Protein AF-A0AAU8SCS0-F1 (afdb_monomer_lite)

Structure (mmCIF, N/CA/C/O backbone):
data_AF-A0AAU8SCS0-F1
#
_entry.id   AF-A0AAU8SCS0-F1
#
loop_
_atom_site.group_PDB
_atom_site.id
_atom_site.type_symbol
_atom_site.label_atom_id
_atom_site.label_alt_id
_atom_site.label_comp_id
_atom_site.label_asym_id
_atom_site.label_entity_id
_atom_site.label_seq_id
_atom_site.pdbx_PDB_ins_code
_atom_site.Cartn_x
_atom_site.Cartn_y
_atom_site.Cartn_z
_atom_site.occupancy
_atom_site.B_iso_or_equiv
_atom_site.auth_seq_id
_atom_site.auth_comp_id
_atom_site.auth_asym_id
_atom_site.auth_atom_id
_atom_site.pdbx_PDB_model_num
ATOM 1 N N . MET A 1 1 ? -6.603 -21.122 -10.064 1.00 45.78 1 MET A N 1
ATOM 2 C CA . MET A 1 1 ? -7.391 -20.503 -8.976 1.00 45.78 1 MET A CA 1
ATOM 3 C C . MET A 1 1 ? -6.517 -19.461 -8.287 1.00 45.78 1 MET A C 1
ATOM 5 O O . MET A 1 1 ? -5.414 -19.836 -7.901 1.00 45.78 1 MET A O 1
ATOM 9 N N . PRO A 1 2 ? -6.906 -18.175 -8.194 1.00 53.50 2 PRO A N 1
ATOM 10 C CA . PRO A 1 2 ? -6.115 -17.185 -7.472 1.00 53.50 2 PRO A CA 1
ATOM 11 C C . PRO A 1 2 ? -6.269 -17.453 -5.972 1.00 53.50 2 PRO A C 1
ATOM 13 O O . PRO A 1 2 ? -7.350 -17.328 -5.410 1.00 53.50 2 PRO A O 1
ATOM 16 N N . MET A 1 3 ? -5.190 -17.912 -5.347 1.00 50.12 3 MET A N 1
ATOM 17 C CA . MET A 1 3 ? -5.145 -18.208 -3.919 1.00 50.12 3 MET A CA 1
ATOM 18 C C . MET A 1 3 ? -5.122 -16.878 -3.160 1.00 50.12 3 MET A C 1
ATOM 20 O O . MET A 1 3 ? -4.082 -16.221 -3.080 1.00 50.12 3 MET A O 1
ATOM 24 N N . GLU A 1 4 ? -6.268 -16.443 -2.644 1.00 55.69 4 GLU A N 1
ATOM 25 C CA . GLU A 1 4 ? -6.317 -15.284 -1.757 1.00 55.69 4 GLU A CA 1
ATOM 26 C C . GLU A 1 4 ? -5.630 -15.640 -0.432 1.00 55.69 4 GLU A C 1
ATOM 28 O O . GLU A 1 4 ? -5.948 -16.648 0.198 1.00 55.69 4 GLU A O 1
ATOM 33 N N . ARG A 1 5 ? -4.647 -14.833 -0.010 1.00 64.88 5 ARG A N 1
ATOM 34 C CA . ARG A 1 5 ? -3.989 -15.006 1.291 1.00 64.88 5 ARG A CA 1
ATOM 35 C C . ARG A 1 5 ? -5.030 -14.726 2.388 1.00 64.88 5 ARG A C 1
ATOM 37 O O . ARG A 1 5 ? -5.535 -13.601 2.404 1.00 64.88 5 ARG A O 1
ATOM 44 N N . PRO A 1 6 ? -5.344 -15.689 3.280 1.00 54.16 6 PRO A N 1
ATOM 45 C CA . PRO A 1 6 ? -6.378 -15.519 4.295 1.00 54.16 6 PRO A CA 1
ATOM 46 C C . PRO A 1 6 ? -6.123 -14.267 5.130 1.00 54.16 6 PRO A C 1
ATOM 48 O O . PRO A 1 6 ? -5.007 -14.034 5.602 1.00 54.16 6 PRO A O 1
ATOM 51 N N . LYS A 1 7 ? -7.153 -13.434 5.261 1.00 60.38 7 LYS A N 1
ATOM 52 C CA . LYS A 1 7 ? -7.086 -12.162 5.970 1.00 60.38 7 LYS A CA 1
ATOM 53 C C . LYS A 1 7 ? -7.183 -12.431 7.471 1.00 60.38 7 LYS A C 1
ATOM 55 O O . LYS A 1 7 ? -8.211 -12.908 7.936 1.00 60.38 7 LYS A O 1
ATOM 60 N N . ALA A 1 8 ? -6.121 -12.116 8.213 1.00 63.31 8 ALA A N 1
ATOM 61 C CA . ALA A 1 8 ? -6.232 -11.918 9.653 1.00 63.31 8 ALA A CA 1
ATOM 62 C C . ALA A 1 8 ? -7.219 -10.765 9.885 1.00 63.31 8 ALA A C 1
ATOM 64 O O . ALA A 1 8 ? -7.082 -9.703 9.271 1.00 63.31 8 ALA A O 1
ATOM 65 N N . GLU A 1 9 ? -8.245 -11.005 10.692 1.00 63.62 9 GLU A N 1
ATOM 66 C CA . GLU A 1 9 ? -9.272 -10.018 11.004 1.00 63.62 9 GLU A CA 1
ATOM 67 C C . GLU A 1 9 ? -8.604 -8.800 11.660 1.00 63.62 9 GLU A C 1
ATOM 69 O O . GLU A 1 9 ? -7.932 -8.910 12.686 1.00 63.62 9 GLU A O 1
ATOM 74 N N . LEU A 1 10 ? -8.680 -7.647 10.993 1.00 79.38 10 LEU A N 1
ATOM 75 C CA . LEU A 1 10 ? -8.017 -6.419 11.428 1.00 79.38 10 LEU A CA 1
ATOM 76 C C . LEU A 1 10 ? -8.866 -5.780 12.529 1.00 79.38 10 LEU A C 1
ATOM 78 O O . LEU A 1 10 ? -9.782 -5.014 12.242 1.00 79.38 10 LEU A O 1
ATOM 82 N N . VAL A 1 11 ? -8.565 -6.116 13.782 1.00 85.19 11 VAL A N 1
ATOM 83 C CA . VAL A 1 11 ? -9.170 -5.470 14.953 1.00 85.19 11 VAL A CA 1
ATOM 84 C C . VAL A 1 11 ? -8.437 -4.153 15.210 1.00 85.19 11 VAL A C 1
ATOM 86 O O . VAL A 1 11 ? -7.233 -4.159 15.454 1.00 85.19 11 VAL A O 1
ATOM 89 N N . LEU A 1 12 ? -9.159 -3.034 15.131 1.00 83.75 12 LEU A N 1
ATOM 90 C CA . LEU A 1 12 ? -8.656 -1.696 15.454 1.00 83.75 12 LEU A CA 1
ATOM 91 C C . LEU A 1 12 ? -9.264 -1.222 16.775 1.00 83.75 12 LEU A C 1
ATOM 93 O O . LEU A 1 12 ? -10.464 -1.392 16.995 1.00 83.75 12 LEU A O 1
ATOM 97 N N . SER A 1 13 ? -8.457 -0.583 17.617 1.00 93.44 13 SER A N 1
ATOM 98 C CA . SER A 1 13 ? -8.950 0.183 18.762 1.00 93.44 13 SER A CA 1
ATOM 99 C C . SER A 1 13 ? -9.773 1.391 18.294 1.00 93.44 13 SER A C 1
ATOM 101 O O . SER A 1 13 ? -9.589 1.902 17.185 1.00 93.44 13 SER A O 1
ATOM 103 N N . GLU A 1 14 ? -10.657 1.892 19.157 1.00 89.88 14 GLU A N 1
ATOM 104 C CA . GLU A 1 14 ? -11.466 3.084 18.878 1.00 89.88 14 GLU A CA 1
ATOM 105 C C . GLU A 1 14 ? -10.585 4.315 18.601 1.00 89.88 14 GLU A C 1
ATOM 107 O O . GLU A 1 14 ? -10.845 5.071 17.664 1.00 89.88 14 GLU A O 1
ATOM 112 N N . ASP A 1 15 ? -9.481 4.473 19.339 1.00 93.12 15 ASP A N 1
ATOM 113 C CA . ASP A 1 15 ? -8.526 5.566 19.122 1.00 93.12 15 ASP A CA 1
ATOM 114 C C . ASP A 1 15 ? -7.863 5.485 17.737 1.00 93.12 15 ASP A C 1
ATOM 116 O O . ASP A 1 15 ? -7.783 6.482 17.012 1.00 93.12 15 ASP A O 1
ATOM 120 N N . GLU A 1 16 ? -7.441 4.285 17.326 1.00 94.62 16 GLU A N 1
ATOM 121 C CA . GLU A 1 16 ? -6.825 4.039 16.016 1.00 94.62 16 GLU A CA 1
ATOM 122 C C . GLU A 1 16 ? -7.829 4.297 14.887 1.00 94.62 16 GLU A C 1
ATOM 124 O O . GLU A 1 16 ? -7.507 4.934 13.877 1.00 94.62 16 GLU A O 1
ATOM 129 N N . ARG A 1 17 ? -9.079 3.854 15.075 1.00 94.81 17 ARG A N 1
ATOM 130 C CA . ARG A 1 17 ? -10.174 4.088 14.131 1.00 94.81 17 ARG A CA 1
ATOM 131 C C . ARG A 1 17 ? -10.474 5.580 13.993 1.00 94.81 17 ARG A C 1
ATOM 133 O O . ARG A 1 17 ? -10.613 6.067 12.868 1.00 94.81 17 ARG A O 1
ATOM 140 N N . SER A 1 18 ? -10.508 6.318 15.102 1.00 94.69 18 SER A N 1
ATOM 141 C CA . SER A 1 18 ? -10.725 7.769 15.128 1.00 94.69 18 SER A CA 1
ATOM 142 C C . SER A 1 18 ? -9.608 8.531 14.402 1.00 94.69 18 SER A C 1
ATOM 144 O O . SER A 1 18 ? -9.876 9.373 13.534 1.00 94.69 18 SER A O 1
ATOM 146 N N . GLN A 1 19 ? -8.344 8.174 14.652 1.00 95.88 19 GLN A N 1
ATOM 147 C CA . GLN A 1 19 ? -7.192 8.737 13.940 1.00 95.88 19 GLN A CA 1
ATOM 148 C C . GLN A 1 19 ? -7.266 8.473 12.431 1.00 95.88 19 GLN A C 1
ATOM 150 O O . GLN A 1 19 ? -7.108 9.396 11.624 1.00 95.88 19 GLN A O 1
ATOM 155 N N . LEU A 1 20 ? -7.561 7.235 12.026 1.00 95.25 20 LEU A N 1
ATOM 156 C CA . LEU A 1 20 ? -7.713 6.869 10.617 1.00 95.25 20 LEU A CA 1
ATOM 157 C C . LEU A 1 20 ? -8.881 7.601 9.953 1.00 95.25 20 LEU A C 1
ATOM 159 O O . LEU A 1 20 ? -8.754 8.034 8.805 1.00 95.25 20 LEU A O 1
ATOM 163 N N . MET A 1 21 ? -9.995 7.794 10.662 1.00 94.94 21 MET A N 1
ATOM 164 C CA . MET A 1 21 ? -11.147 8.540 10.156 1.00 94.94 21 MET A CA 1
ATOM 165 C C . MET A 1 21 ? -10.811 10.022 9.945 1.00 94.94 21 MET A C 1
ATOM 167 O O . MET A 1 21 ? -11.185 10.598 8.917 1.00 94.94 21 MET A O 1
ATOM 171 N N . SER A 1 22 ? -10.059 10.626 10.871 1.00 96.69 22 SER A N 1
ATOM 172 C CA . SER A 1 22 ? -9.543 11.993 10.734 1.00 96.69 22 SER A CA 1
ATOM 173 C C . SER A 1 22 ? -8.650 12.125 9.495 1.00 96.69 22 SER A C 1
ATOM 175 O O . SER A 1 22 ? -8.863 13.003 8.652 1.00 96.69 22 SER A O 1
ATOM 177 N N . ILE A 1 23 ? -7.724 11.178 9.300 1.00 96.06 23 ILE A N 1
ATOM 178 C CA . ILE A 1 23 ? -6.855 11.136 8.118 1.00 96.06 23 ILE A CA 1
ATOM 179 C C . ILE A 1 23 ? -7.676 10.980 6.833 1.00 96.06 23 ILE A C 1
ATOM 181 O O . ILE A 1 23 ? -7.465 11.721 5.875 1.00 96.06 23 ILE A O 1
ATOM 185 N N . ALA A 1 24 ? -8.634 10.052 6.801 1.00 94.25 24 ALA A N 1
ATOM 186 C CA . ALA A 1 24 ? -9.431 9.737 5.614 1.00 94.25 24 ALA A CA 1
ATOM 187 C C . ALA A 1 24 ? -10.313 10.905 5.127 1.00 94.25 24 ALA A C 1
ATOM 189 O O . ALA A 1 24 ? -10.654 10.965 3.935 1.00 94.25 24 ALA A O 1
ATOM 190 N N . ARG A 1 25 ? -10.687 11.813 6.039 1.00 95.06 25 ARG A N 1
ATOM 191 C CA . ARG A 1 25 ? -11.504 13.011 5.776 1.00 95.0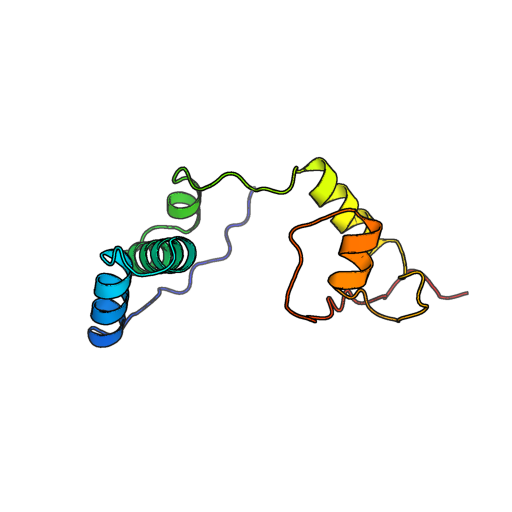6 25 ARG A CA 1
ATOM 192 C C . ARG A 1 25 ? -10.675 14.265 5.499 1.00 95.06 25 ARG A C 1
ATOM 194 O O . ARG A 1 25 ? -11.212 15.241 4.975 1.00 95.06 25 ARG A O 1
ATOM 201 N N . SER A 1 26 ? -9.389 14.260 5.840 1.00 94.75 26 SER A N 1
ATOM 202 C CA . SER A 1 26 ? -8.544 15.441 5.702 1.00 94.75 26 SER A CA 1
ATOM 203 C C . SER A 1 26 ? -8.253 15.784 4.239 1.00 94.75 26 SER A C 1
ATOM 205 O O . SER A 1 26 ? -7.962 14.918 3.414 1.00 94.75 26 SER A O 1
ATOM 207 N N . ARG A 1 27 ? -8.290 17.085 3.931 1.00 92.19 27 ARG A N 1
ATOM 208 C CA . ARG A 1 27 ? -7.896 17.649 2.628 1.00 92.19 27 ARG A CA 1
ATOM 209 C C . ARG A 1 27 ? -6.463 18.185 2.610 1.00 92.19 27 ARG A C 1
ATOM 211 O O . ARG A 1 27 ? -5.952 18.482 1.538 1.00 92.19 27 ARG A O 1
ATOM 218 N N . SER A 1 28 ? -5.826 18.317 3.774 1.00 93.94 28 SER A N 1
ATOM 219 C CA . SER A 1 28 ? -4.449 18.812 3.915 1.00 93.94 28 SER A CA 1
ATOM 220 C C . SER A 1 28 ? -3.404 17.693 3.935 1.00 93.94 28 SER A C 1
ATOM 222 O O . SER A 1 28 ? -2.208 17.959 3.858 1.00 93.94 28 SER A O 1
ATOM 224 N N . ILE A 1 29 ? -3.839 16.435 4.025 1.00 92.81 29 ILE A N 1
ATOM 225 C CA . ILE A 1 29 ? -2.964 15.263 4.047 1.00 92.81 29 ILE A CA 1
ATOM 226 C C . ILE A 1 29 ? -2.746 14.733 2.625 1.00 92.81 29 ILE A C 1
ATOM 228 O O . ILE A 1 29 ? -3.618 14.822 1.762 1.00 92.81 29 ILE A O 1
ATOM 232 N N . SER A 1 30 ? -1.572 14.141 2.375 1.00 91.31 30 SER A N 1
ATOM 233 C CA . SER A 1 30 ? -1.253 13.537 1.079 1.00 91.31 30 SER A CA 1
ATOM 234 C C . SER A 1 30 ? -2.309 12.511 0.641 1.00 91.31 30 SER A C 1
ATOM 236 O O . SER A 1 30 ? -2.699 11.622 1.402 1.00 91.31 30 SER A O 1
ATOM 238 N N . ALA A 1 31 ? -2.712 12.570 -0.631 1.00 88.38 31 ALA A N 1
ATOM 239 C CA . ALA A 1 31 ? -3.706 11.654 -1.195 1.00 88.38 31 ALA A CA 1
ATOM 240 C C . ALA A 1 31 ? -3.316 10.170 -1.038 1.00 88.38 31 ALA A C 1
ATOM 242 O O . ALA A 1 31 ? -4.180 9.308 -0.893 1.00 88.38 31 ALA A O 1
ATOM 243 N N . ALA A 1 32 ? -2.014 9.864 -1.024 1.00 88.50 32 ALA A N 1
ATOM 244 C CA . ALA A 1 32 ? -1.509 8.510 -0.822 1.00 88.50 32 ALA A CA 1
ATOM 245 C C . ALA A 1 32 ? -1.730 7.995 0.611 1.00 88.50 32 ALA A C 1
ATOM 247 O O . ALA A 1 32 ? -1.972 6.803 0.793 1.00 88.50 32 ALA A O 1
ATOM 248 N N . LEU A 1 33 ? -1.637 8.859 1.625 1.00 92.38 33 LEU A N 1
ATOM 249 C CA . LEU A 1 33 ? -1.921 8.482 3.011 1.00 92.38 33 LEU A CA 1
ATOM 250 C C . LEU A 1 33 ? -3.433 8.370 3.248 1.00 92.38 33 LEU A C 1
ATOM 252 O O . LEU A 1 33 ? -3.883 7.391 3.835 1.00 92.38 33 LEU A O 1
ATOM 256 N N . VAL A 1 34 ? -4.217 9.298 2.692 1.00 93.38 34 VAL A N 1
ATOM 257 C CA . VAL A 1 34 ? -5.690 9.247 2.706 1.00 93.38 34 VAL A CA 1
ATOM 258 C C . VAL A 1 34 ? -6.208 7.947 2.076 1.00 93.38 34 VAL A C 1
ATOM 260 O O . VAL A 1 34 ? -7.065 7.276 2.649 1.00 93.38 34 VAL A O 1
ATOM 263 N N . ALA A 1 35 ? -5.669 7.556 0.916 1.00 90.00 35 ALA A N 1
ATOM 264 C CA . ALA A 1 35 ? -6.044 6.312 0.244 1.00 90.00 35 ALA A CA 1
ATOM 265 C C . ALA A 1 35 ? -5.735 5.075 1.100 1.00 90.00 35 ALA A C 1
ATOM 267 O O . ALA A 1 35 ? -6.569 4.179 1.201 1.00 90.00 35 ALA A O 1
ATOM 268 N N . ARG A 1 36 ? -4.571 5.045 1.762 1.00 91.94 36 ARG A N 1
ATOM 269 C CA . ARG A 1 36 ? -4.210 3.961 2.687 1.00 91.94 36 ARG A CA 1
ATOM 270 C C . ARG A 1 36 ? -5.144 3.902 3.893 1.00 91.94 36 ARG A C 1
ATOM 272 O O . ARG A 1 36 ? -5.620 2.820 4.207 1.00 91.94 36 ARG A O 1
ATOM 279 N N . ALA A 1 37 ? -5.460 5.037 4.515 1.00 93.88 37 ALA A N 1
ATOM 280 C CA . ALA A 1 37 ? -6.383 5.075 5.650 1.00 93.88 37 ALA A CA 1
ATOM 281 C C . ALA A 1 37 ? -7.769 4.517 5.284 1.00 93.88 37 ALA A C 1
ATOM 283 O O . ALA A 1 37 ? -8.331 3.722 6.029 1.00 93.88 37 ALA A O 1
ATOM 284 N N . ARG A 1 38 ? -8.285 4.848 4.092 1.00 92.06 38 ARG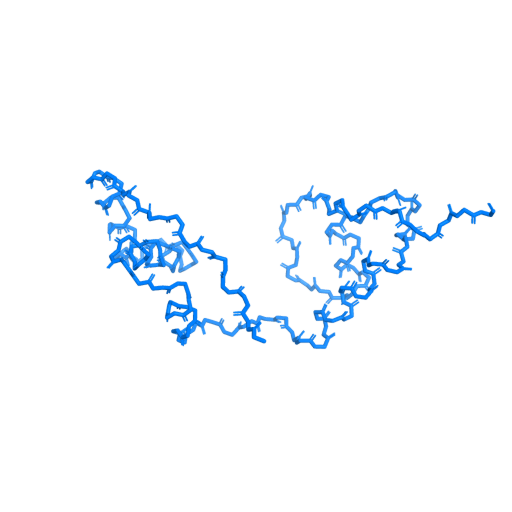 A N 1
ATOM 285 C CA . ARG A 1 38 ? -9.556 4.297 3.584 1.00 92.06 38 ARG A CA 1
ATOM 286 C C . ARG A 1 38 ? -9.508 2.788 3.348 1.00 92.06 38 ARG A C 1
ATOM 288 O O . ARG A 1 38 ? -10.490 2.111 3.622 1.00 92.06 38 ARG A O 1
ATOM 295 N N . ILE A 1 39 ? -8.387 2.268 2.845 1.00 91.56 39 ILE A N 1
ATOM 296 C CA . ILE A 1 39 ? -8.179 0.821 2.673 1.00 91.56 39 ILE A CA 1
ATOM 297 C C . ILE A 1 39 ? -8.205 0.114 4.032 1.00 91.56 39 ILE A C 1
ATOM 299 O O . ILE A 1 39 ? -8.867 -0.909 4.163 1.00 91.56 39 ILE A O 1
ATOM 303 N N . VAL A 1 40 ? -7.518 0.666 5.037 1.00 92.00 40 VAL A N 1
ATOM 304 C CA . VAL A 1 40 ? -7.460 0.078 6.385 1.00 92.00 40 VAL A CA 1
ATOM 305 C C . VAL A 1 40 ? -8.831 0.103 7.059 1.00 92.00 40 VAL A C 1
ATOM 307 O O . VAL A 1 40 ? -9.239 -0.917 7.602 1.00 92.00 40 VAL A O 1
ATOM 310 N N . LEU A 1 41 ? -9.569 1.215 6.968 1.00 91.25 41 LEU A N 1
ATOM 311 C CA . LEU A 1 41 ? -10.934 1.304 7.498 1.00 91.25 41 LEU A CA 1
ATOM 312 C C . LEU A 1 41 ? -11.868 0.282 6.835 1.00 91.25 41 LEU A C 1
ATOM 314 O O . LEU A 1 41 ? -12.500 -0.490 7.540 1.00 91.25 41 LEU A O 1
ATOM 318 N N . ALA A 1 42 ? -11.862 0.184 5.502 1.00 89.31 42 ALA A N 1
ATOM 319 C CA . ALA A 1 42 ? -12.651 -0.816 4.776 1.00 89.31 42 ALA A CA 1
ATOM 320 C C . ALA A 1 42 ? -12.281 -2.258 5.163 1.00 89.31 42 ALA A C 1
ATOM 322 O O . ALA A 1 42 ? -13.139 -3.131 5.278 1.00 89.31 42 ALA A O 1
ATOM 323 N N . ALA A 1 43 ? -10.991 -2.517 5.393 1.00 88.50 43 ALA A N 1
ATOM 324 C CA . ALA A 1 43 ? -10.542 -3.812 5.872 1.00 88.50 43 ALA A CA 1
ATOM 325 C C . ALA A 1 43 ? -11.020 -4.091 7.309 1.00 88.50 43 ALA A C 1
ATOM 327 O O . ALA A 1 43 ? -11.389 -5.228 7.597 1.00 88.50 43 ALA A O 1
ATOM 328 N N . ALA A 1 44 ? -11.042 -3.094 8.190 1.00 88.81 44 ALA A N 1
ATOM 329 C CA . ALA A 1 44 ? -11.582 -3.234 9.541 1.00 88.81 44 ALA A CA 1
ATOM 330 C C . ALA A 1 44 ? -13.114 -3.394 9.550 1.00 88.81 44 ALA A C 1
ATOM 332 O O . ALA A 1 44 ? -13.641 -4.138 10.366 1.00 88.81 44 ALA A O 1
ATOM 333 N N . ASP A 1 45 ? -13.819 -2.791 8.588 1.00 87.62 45 ASP A N 1
ATOM 334 C CA . ASP A 1 45 ? -15.267 -2.959 8.388 1.00 87.62 45 ASP A CA 1
ATOM 335 C C . ASP A 1 45 ? -15.635 -4.329 7.756 1.00 87.62 45 ASP A C 1
ATOM 337 O O . ASP A 1 45 ? -16.796 -4.592 7.450 1.00 87.62 45 ASP A O 1
ATOM 341 N N . GLY A 1 46 ? -14.656 -5.223 7.561 1.00 86.50 46 GLY A N 1
ATOM 342 C CA . GLY A 1 46 ? -14.875 -6.605 7.117 1.00 86.50 46 GLY A CA 1
ATOM 343 C C . GLY A 1 46 ? -14.761 -6.837 5.607 1.00 86.50 46 GLY A C 1
ATOM 344 O O . GLY A 1 46 ? -14.860 -7.978 5.160 1.00 86.50 46 GLY A O 1
ATOM 345 N N . GLU A 1 47 ? -14.472 -5.815 4.797 1.00 85.00 47 GLU A N 1
ATOM 346 C CA . GLU A 1 47 ? -14.374 -5.994 3.343 1.00 85.00 47 GLU A CA 1
ATOM 347 C C . GLU A 1 47 ? -13.160 -6.841 2.940 1.00 85.00 47 GLU A C 1
ATOM 349 O O . GLU A 1 47 ? -12.056 -6.682 3.473 1.00 85.00 47 GLU A O 1
ATOM 354 N N . SER A 1 48 ? -13.329 -7.739 1.967 1.00 83.75 48 SER A N 1
ATOM 355 C CA . SER A 1 48 ? -12.224 -8.566 1.479 1.00 83.75 48 SER A CA 1
ATOM 356 C C . SER A 1 48 ? -11.180 -7.725 0.735 1.00 83.75 48 SER A C 1
ATOM 358 O O . SER A 1 48 ? -11.491 -6.717 0.095 1.00 83.75 48 SER A O 1
ATOM 360 N N . ASN A 1 49 ? -9.917 -8.161 0.763 1.00 82.56 49 ASN A N 1
ATOM 361 C CA . ASN A 1 49 ? -8.848 -7.472 0.032 1.00 82.56 49 ASN A CA 1
ATOM 362 C C . ASN A 1 49 ? -9.135 -7.414 -1.477 1.00 82.56 49 ASN A C 1
ATOM 364 O O . ASN A 1 49 ? -8.796 -6.422 -2.117 1.00 82.56 49 ASN A O 1
ATOM 368 N N . SER A 1 50 ? -9.785 -8.438 -2.037 1.00 81.12 50 SER A N 1
ATOM 369 C CA . SER A 1 50 ? -10.252 -8.463 -3.427 1.00 81.12 50 SER A CA 1
ATOM 370 C C . SER A 1 50 ? -11.325 -7.423 -3.717 1.00 81.12 50 SER A C 1
ATOM 372 O O . SER A 1 50 ? -11.256 -6.770 -4.757 1.00 81.12 50 SER A O 1
ATOM 374 N N . ALA A 1 51 ? -12.298 -7.236 -2.824 1.00 83.50 51 ALA A N 1
ATOM 375 C CA . ALA A 1 51 ? -13.325 -6.209 -2.983 1.00 83.50 51 ALA A CA 1
ATOM 376 C C . ALA A 1 51 ? -12.709 -4.803 -2.924 1.00 83.50 51 ALA A C 1
ATOM 378 O O . ALA A 1 51 ? -12.974 -3.961 -3.784 1.00 83.50 51 ALA A O 1
ATOM 379 N N . ILE A 1 52 ? -11.799 -4.570 -1.973 1.00 85.19 52 ILE A N 1
ATOM 380 C CA . ILE A 1 52 ? -11.080 -3.297 -1.851 1.00 85.19 52 ILE A CA 1
ATOM 381 C C . ILE A 1 52 ? -10.195 -3.043 -3.083 1.00 85.19 52 ILE A C 1
ATOM 383 O O . ILE A 1 52 ? -10.152 -1.917 -3.578 1.00 85.19 52 ILE A O 1
ATOM 387 N N . ALA A 1 53 ? -9.510 -4.069 -3.602 1.00 82.19 53 ALA A N 1
ATOM 388 C CA . ALA A 1 53 ? -8.620 -3.962 -4.761 1.00 82.19 53 ALA A CA 1
ATOM 389 C C . ALA A 1 53 ? -9.352 -3.708 -6.088 1.00 82.19 53 ALA A C 1
ATOM 391 O O . ALA A 1 53 ? -8.760 -3.138 -7.002 1.00 82.19 53 ALA A O 1
ATOM 392 N N . GLN A 1 54 ? -10.621 -4.110 -6.196 1.00 82.88 54 GLN A N 1
ATOM 393 C CA . GLN A 1 54 ? -11.458 -3.844 -7.370 1.00 82.88 54 GLN A CA 1
ATOM 394 C C . GLN A 1 54 ? -11.941 -2.393 -7.447 1.00 82.88 54 GLN A C 1
ATOM 396 O O . GLN A 1 54 ? -12.377 -1.948 -8.510 1.00 82.88 54 GLN A O 1
ATOM 401 N N . ARG A 1 55 ? -11.854 -1.630 -6.349 1.00 83.12 55 ARG A N 1
ATOM 402 C CA . ARG A 1 55 ? -12.188 -0.204 -6.375 1.00 83.12 55 ARG A CA 1
ATOM 403 C C . ARG A 1 55 ? -11.260 0.506 -7.361 1.00 83.12 55 ARG A C 1
ATOM 405 O O . ARG A 1 55 ? -10.043 0.328 -7.267 1.00 83.12 55 ARG A O 1
ATOM 412 N N . PRO A 1 56 ? -11.794 1.335 -8.275 1.00 69.44 56 PRO A N 1
ATOM 413 C CA . PRO A 1 56 ? -10.978 2.048 -9.246 1.00 69.44 56 PRO A CA 1
ATOM 414 C C . PRO A 1 56 ? -10.005 2.983 -8.516 1.00 69.44 56 PRO A C 1
ATOM 416 O O . PRO A 1 56 ? -10.370 4.041 -8.005 1.00 69.44 56 PRO A O 1
ATOM 419 N N . GLY A 1 57 ? -8.753 2.543 -8.415 1.00 70.62 57 GLY A N 1
ATOM 420 C CA . GLY A 1 57 ? -7.644 3.309 -7.868 1.00 70.62 57 GLY A CA 1
ATOM 421 C C . GLY A 1 57 ? -6.884 4.051 -8.962 1.00 70.62 57 GLY A C 1
ATOM 422 O O . GLY A 1 57 ? -7.187 3.956 -10.151 1.00 70.62 57 GLY A O 1
ATOM 423 N N . LYS A 1 58 ? -5.829 4.772 -8.568 1.00 66.06 58 LYS A N 1
ATOM 424 C CA . LYS A 1 58 ? -4.874 5.303 -9.545 1.00 66.06 58 LYS A CA 1
ATOM 425 C C . LYS A 1 58 ? -4.273 4.122 -10.326 1.00 66.06 58 LYS A C 1
ATOM 427 O O . LYS A 1 58 ? -3.771 3.204 -9.672 1.00 66.06 58 LYS A O 1
ATOM 432 N N . PRO A 1 59 ? -4.274 4.147 -11.671 1.00 64.94 59 PRO A N 1
ATOM 433 C CA . PRO A 1 59 ? -3.677 3.085 -12.468 1.00 64.94 59 PRO A CA 1
ATOM 434 C C . PRO A 1 59 ? -2.249 2.785 -12.011 1.00 64.94 59 PRO A C 1
ATOM 436 O O . PRO A 1 59 ? -1.488 3.703 -11.657 1.00 64.94 59 PRO A O 1
ATOM 439 N N . ARG A 1 60 ? -1.877 1.498 -12.023 1.00 69.94 60 ARG A N 1
ATOM 440 C CA . ARG A 1 60 ? -0.477 1.092 -11.861 1.00 69.94 60 ARG A CA 1
ATOM 441 C C . ARG A 1 60 ? 0.351 1.901 -12.858 1.00 69.94 60 ARG A C 1
ATOM 443 O O . ARG A 1 60 ? 0.042 1.953 -14.038 1.00 69.94 60 ARG A O 1
ATOM 450 N N . THR A 1 61 ? 1.370 2.607 -12.365 1.00 75.75 61 THR A N 1
ATOM 451 C CA . THR A 1 61 ? 2.217 3.438 -13.240 1.00 75.75 61 THR A CA 1
ATOM 452 C C . THR A 1 61 ? 3.265 2.609 -13.994 1.00 75.75 61 THR A C 1
ATOM 454 O O . THR A 1 61 ? 3.942 3.134 -14.870 1.00 75.75 61 THR A O 1
ATOM 457 N N . ILE A 1 62 ? 3.439 1.341 -13.622 1.00 78.25 62 ILE A N 1
ATOM 458 C CA . ILE A 1 62 ? 4.345 0.404 -14.282 1.00 78.25 62 ILE A CA 1
ATOM 459 C C . ILE A 1 62 ? 3.473 -0.519 -15.123 1.00 78.25 62 ILE A C 1
ATOM 461 O O . ILE A 1 62 ? 2.536 -1.107 -14.587 1.00 78.25 62 ILE A O 1
ATOM 465 N N . ASP A 1 63 ? 3.784 -0.586 -16.412 1.00 81.62 63 ASP A N 1
ATOM 466 C CA . ASP A 1 63 ? 3.162 -1.504 -17.358 1.00 81.62 63 ASP A CA 1
ATOM 467 C C . ASP A 1 63 ? 3.539 -2.960 -17.038 1.00 81.62 63 ASP A C 1
ATOM 469 O O . ASP A 1 63 ? 4.656 -3.219 -16.572 1.00 81.62 63 ASP A O 1
ATOM 473 N N . ASP A 1 64 ? 2.622 -3.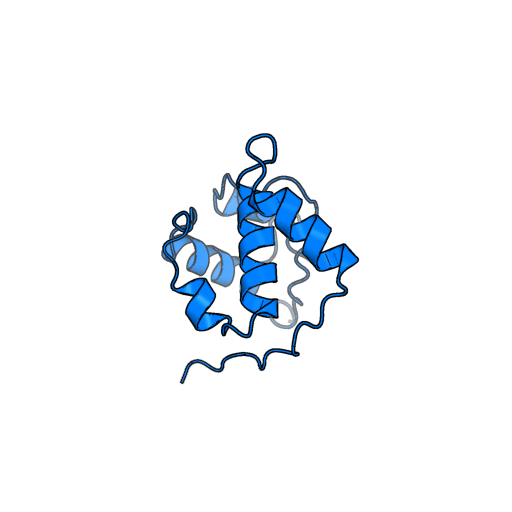896 -17.276 1.00 82.19 64 ASP A N 1
ATOM 474 C CA . ASP A 1 64 ? 2.805 -5.308 -16.928 1.00 82.19 64 ASP A CA 1
ATOM 475 C C . ASP A 1 64 ? 4.004 -5.938 -17.652 1.00 82.19 64 ASP A C 1
ATOM 477 O O . ASP A 1 64 ? 4.729 -6.727 -17.048 1.00 82.19 64 ASP A O 1
ATOM 481 N N . GLU A 1 65 ? 4.301 -5.519 -18.886 1.00 84.31 65 GLU A N 1
ATOM 482 C CA . GLU A 1 65 ? 5.475 -5.984 -19.633 1.00 84.31 65 GLU A CA 1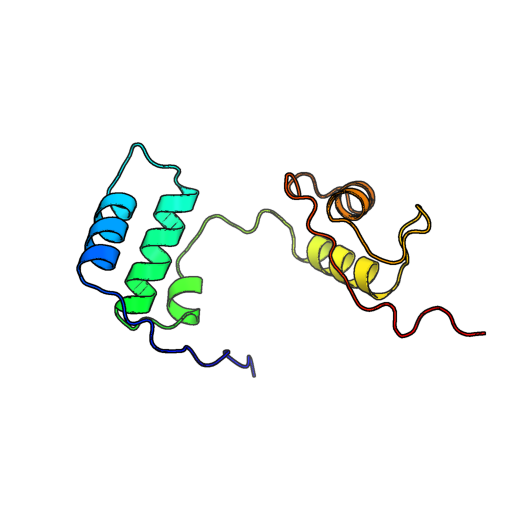
ATOM 483 C C . GLU A 1 65 ? 6.771 -5.551 -18.935 1.00 84.31 65 GLU A C 1
ATOM 485 O O . GLU A 1 65 ? 7.704 -6.331 -18.742 1.00 84.31 65 GLU A O 1
ATOM 490 N N . ARG A 1 66 ? 6.816 -4.308 -18.445 1.00 82.62 66 ARG A N 1
ATOM 491 C CA . ARG A 1 66 ? 7.977 -3.819 -17.685 1.00 82.62 66 ARG A CA 1
ATOM 492 C C . ARG A 1 66 ? 8.100 -4.494 -16.324 1.00 82.62 66 ARG A C 1
ATOM 494 O O . ARG A 1 66 ? 9.215 -4.678 -15.838 1.00 82.62 66 ARG A O 1
ATOM 501 N N . LEU A 1 67 ? 6.979 -4.852 -15.700 1.00 84.88 67 LEU A N 1
ATOM 502 C CA . LEU A 1 67 ? 6.976 -5.628 -14.464 1.00 84.88 67 LEU A CA 1
ATOM 503 C C . LEU A 1 67 ? 7.504 -7.050 -14.703 1.00 84.88 67 LEU A C 1
ATOM 505 O O . LEU A 1 67 ? 8.324 -7.527 -13.920 1.00 84.88 67 LEU A O 1
ATOM 509 N N . ALA A 1 68 ? 7.089 -7.701 -15.791 1.00 85.31 68 ALA A N 1
ATOM 510 C CA . ALA A 1 68 ? 7.577 -9.020 -16.180 1.00 85.31 68 ALA A CA 1
ATOM 511 C C . ALA A 1 68 ? 9.083 -8.997 -16.481 1.00 85.31 68 ALA A C 1
ATOM 513 O O . ALA A 1 68 ? 9.822 -9.835 -15.966 1.00 85.31 68 ALA A O 1
ATOM 514 N N . GLN A 1 69 ? 9.559 -7.989 -17.218 1.00 84.94 69 GLN A N 1
ATOM 515 C CA . GLN A 1 69 ? 10.989 -7.777 -17.470 1.00 84.94 69 GLN A CA 1
ATOM 516 C C . GLN A 1 69 ? 11.776 -7.575 -16.174 1.00 84.94 69 GLN A C 1
ATOM 518 O O . GLN A 1 69 ? 12.841 -8.167 -16.007 1.00 84.94 69 GLN A O 1
ATOM 523 N N . LEU A 1 70 ? 11.242 -6.785 -15.236 1.00 85.50 70 LEU A N 1
ATOM 524 C CA . LEU A 1 70 ? 11.859 -6.586 -13.928 1.00 85.50 70 LEU A CA 1
ATOM 525 C C . LEU A 1 70 ? 12.012 -7.916 -13.180 1.00 85.50 70 LEU A C 1
ATOM 527 O O . LEU A 1 70 ? 13.099 -8.206 -12.691 1.00 85.50 70 LEU A O 1
ATOM 531 N N . ILE A 1 71 ? 10.947 -8.724 -13.123 1.00 86.44 71 ILE A N 1
ATOM 532 C CA . ILE A 1 71 ? 10.937 -10.029 -12.444 1.00 86.44 71 ILE A CA 1
ATOM 533 C C . ILE A 1 71 ? 11.898 -11.014 -13.120 1.00 86.44 71 ILE A C 1
ATOM 535 O O . ILE A 1 71 ? 12.668 -11.694 -12.447 1.00 86.44 71 ILE A O 1
ATOM 539 N N . HIS A 1 72 ? 11.881 -11.092 -14.449 1.00 86.06 72 HIS A N 1
ATOM 540 C CA . HIS A 1 72 ? 12.788 -11.958 -15.197 1.00 86.06 72 HIS A CA 1
ATOM 541 C C . HIS A 1 72 ? 14.246 -11.574 -14.920 1.00 86.06 72 HIS A C 1
ATOM 543 O O . HIS A 1 72 ? 15.086 -12.418 -14.612 1.00 86.06 72 HIS A O 1
ATOM 549 N N . LYS A 1 73 ? 14.545 -10.275 -14.944 1.00 83.00 73 LYS A N 1
ATOM 550 C CA . LYS A 1 73 ? 15.896 -9.772 -14.732 1.00 83.00 73 LYS A CA 1
ATOM 551 C C . LYS A 1 73 ? 16.389 -9.990 -13.302 1.00 83.00 73 LYS A C 1
ATOM 553 O O . LYS A 1 73 ? 17.517 -10.452 -13.132 1.00 83.00 73 LYS A O 1
ATOM 558 N N . THR A 1 74 ? 15.559 -9.728 -12.288 1.00 84.06 74 THR A N 1
ATOM 559 C CA . THR A 1 74 ? 15.930 -9.981 -10.885 1.00 84.06 74 THR A CA 1
ATOM 560 C C . THR A 1 74 ? 16.213 -11.451 -10.610 1.00 84.06 74 THR A C 1
ATOM 562 O O . THR A 1 74 ? 17.077 -11.747 -9.788 1.00 84.06 74 THR A O 1
ATOM 565 N N . LEU A 1 75 ? 15.477 -12.359 -11.256 1.00 83.56 75 LEU A N 1
ATOM 566 C CA . LEU A 1 75 ? 15.585 -13.798 -11.020 1.00 83.56 75 LEU A CA 1
ATOM 567 C C . LEU A 1 75 ? 16.695 -14.472 -11.827 1.00 83.56 75 LEU A C 1
ATOM 569 O O . LEU A 1 75 ? 17.187 -15.506 -11.387 1.00 83.56 75 LEU A O 1
ATOM 573 N N . HIS A 1 76 ? 17.086 -13.922 -12.982 1.00 81.75 76 HIS A N 1
ATOM 574 C CA . HIS A 1 76 ? 18.009 -14.592 -13.908 1.00 81.75 76 HIS A CA 1
ATOM 575 C C . HIS A 1 76 ? 19.357 -13.898 -14.102 1.00 81.75 76 HIS A C 1
ATOM 577 O O . HIS A 1 76 ? 20.249 -14.469 -14.726 1.00 81.75 76 HIS A O 1
ATOM 583 N N . THR A 1 77 ? 19.541 -12.685 -13.582 1.00 79.69 77 THR A N 1
ATOM 584 C CA . THR A 1 77 ? 20.790 -11.937 -13.773 1.00 79.69 77 THR A CA 1
ATOM 585 C C . THR A 1 77 ? 21.351 -11.435 -12.448 1.00 79.69 77 THR A C 1
ATOM 587 O O . THR A 1 77 ? 20.609 -11.152 -11.508 1.00 79.69 77 THR A O 1
ATOM 590 N N . LYS A 1 78 ? 22.680 -11.338 -12.360 1.00 77.25 78 LYS A N 1
ATOM 591 C CA . LYS A 1 78 ? 23.393 -10.673 -11.262 1.00 77.25 78 LYS A CA 1
ATOM 592 C C . LYS A 1 78 ? 23.622 -9.200 -11.646 1.00 77.25 78 LYS A C 1
ATOM 594 O O . LYS A 1 78 ? 23.859 -8.939 -12.826 1.00 77.25 78 LYS A O 1
ATOM 599 N N . PRO A 1 79 ? 23.570 -8.241 -10.703 1.00 81.81 79 PRO A N 1
ATOM 600 C CA . PRO A 1 79 ? 23.851 -6.837 -11.004 1.00 81.81 79 PRO A CA 1
ATOM 601 C C . PRO A 1 79 ? 25.252 -6.633 -11.584 1.00 81.81 79 PRO A C 1
ATOM 603 O O . PRO A 1 79 ? 26.213 -7.260 -11.132 1.00 81.81 79 PRO A O 1
ATOM 606 N N . ALA A 1 80 ? 25.366 -5.703 -12.540 1.00 73.50 80 ALA A N 1
ATOM 607 C CA . ALA A 1 80 ? 26.621 -5.386 -13.233 1.00 73.50 80 ALA A CA 1
ATOM 608 C C . ALA A 1 80 ? 27.742 -4.902 -12.290 1.00 73.50 80 ALA A C 1
ATOM 610 O O . ALA A 1 80 ? 28.919 -5.063 -12.586 1.00 73.50 80 ALA A O 1
ATOM 611 N N . ASP A 1 81 ? 27.368 -4.367 -11.127 1.00 71.81 81 ASP A N 1
ATOM 612 C CA . ASP A 1 81 ? 28.262 -3.881 -10.068 1.00 71.81 81 ASP A CA 1
ATOM 613 C C . ASP A 1 81 ? 28.953 -5.010 -9.265 1.00 71.81 81 ASP A C 1
ATOM 615 O O . ASP A 1 81 ? 29.663 -4.765 -8.298 1.00 71.81 81 ASP A O 1
ATOM 619 N N . GLY A 1 82 ? 28.711 -6.284 -9.598 1.00 73.69 82 GLY A N 1
ATOM 620 C CA . GLY A 1 82 ? 29.327 -7.426 -8.906 1.00 73.69 82 GLY A CA 1
ATOM 621 C C . GLY A 1 82 ? 28.716 -7.754 -7.534 1.00 73.69 82 GLY A C 1
ATOM 622 O O . GLY A 1 82 ? 29.039 -8.792 -6.944 1.00 73.69 82 GLY A O 1
ATOM 623 N N . SER A 1 83 ? 27.766 -6.943 -7.061 1.00 72.00 83 SER A N 1
ATOM 624 C CA . SER A 1 83 ? 26.991 -7.170 -5.838 1.00 72.00 83 SER A CA 1
ATOM 625 C C . SER A 1 83 ? 26.268 -8.529 -5.835 1.00 72.00 83 SER A C 1
ATOM 627 O O . SER A 1 83 ? 25.825 -9.041 -6.863 1.00 72.00 83 SER A O 1
ATOM 629 N N . THR A 1 84 ? 26.132 -9.147 -4.661 1.00 73.25 84 THR A N 1
ATOM 630 C CA . THR A 1 84 ? 25.412 -10.432 -4.498 1.00 73.25 84 THR A CA 1
ATOM 631 C C . THR A 1 84 ? 23.889 -10.258 -4.454 1.00 73.25 84 THR A C 1
ATOM 633 O O . THR A 1 84 ? 23.157 -11.232 -4.585 1.00 73.25 84 THR A O 1
ATOM 636 N N . HIS A 1 85 ? 23.404 -9.020 -4.325 1.00 72.94 85 HIS A N 1
ATOM 637 C CA . HIS A 1 85 ? 21.981 -8.694 -4.234 1.00 72.94 85 HIS A CA 1
ATOM 638 C C . HIS A 1 85 ? 21.635 -7.506 -5.133 1.00 72.94 85 HIS A C 1
ATOM 640 O O . HIS A 1 85 ? 22.449 -6.597 -5.310 1.00 72.94 85 HIS A O 1
ATOM 646 N N . TRP A 1 86 ? 20.406 -7.481 -5.649 1.00 79.94 86 TRP A N 1
ATOM 647 C CA . TRP A 1 86 ? 19.887 -6.338 -6.391 1.00 79.94 86 TRP A CA 1
ATOM 648 C C . TRP A 1 86 ? 19.515 -5.200 -5.442 1.00 79.94 86 TRP A C 1
ATOM 650 O O . TRP A 1 86 ? 18.665 -5.345 -4.561 1.00 79.94 86 TRP A O 1
ATOM 660 N N . SER A 1 87 ? 20.107 -4.026 -5.657 1.00 77.19 87 SER A N 1
ATOM 661 C CA . SER A 1 87 ? 19.585 -2.796 -5.064 1.00 77.19 87 SER A CA 1
ATOM 662 C C . SER A 1 87 ? 18.450 -2.244 -5.932 1.00 77.19 87 SER A C 1
ATOM 664 O O . SER A 1 87 ? 18.494 -2.333 -7.163 1.00 77.19 87 SER A O 1
ATOM 666 N N . VAL A 1 88 ? 17.451 -1.618 -5.298 1.00 76.56 88 VAL A N 1
ATOM 667 C CA . VAL A 1 88 ? 16.344 -0.944 -6.006 1.00 76.56 88 VAL A CA 1
ATOM 668 C C . VAL A 1 88 ? 16.875 0.081 -7.007 1.00 76.56 88 VAL A C 1
ATOM 670 O O . VAL A 1 88 ? 16.360 0.192 -8.115 1.00 76.56 88 VAL A O 1
ATOM 673 N N . ARG A 1 89 ? 17.938 0.810 -6.642 1.00 72.69 89 ARG A N 1
ATOM 674 C CA . ARG A 1 89 ? 18.543 1.837 -7.496 1.00 72.69 89 ARG A CA 1
ATOM 675 C C . ARG A 1 89 ? 19.208 1.221 -8.729 1.00 72.69 89 ARG A C 1
ATOM 677 O O . ARG A 1 89 ? 18.962 1.701 -9.831 1.00 72.69 89 ARG A O 1
ATOM 684 N N . THR A 1 90 ? 19.999 0.162 -8.557 1.00 77.06 90 THR A N 1
ATOM 685 C CA . THR A 1 90 ? 20.706 -0.508 -9.663 1.00 77.06 90 THR A CA 1
ATOM 686 C C . THR A 1 90 ? 19.711 -1.053 -10.678 1.00 77.06 90 THR A C 1
ATOM 688 O O . THR A 1 90 ? 19.821 -0.775 -11.870 1.00 77.06 90 THR A O 1
ATOM 691 N N . ILE A 1 91 ? 18.672 -1.747 -10.209 1.00 80.12 91 ILE A N 1
ATOM 692 C CA . ILE A 1 91 ? 17.705 -2.339 -11.128 1.00 80.12 91 ILE A CA 1
ATOM 693 C C . ILE A 1 91 ? 16.772 -1.312 -11.776 1.00 80.12 91 ILE A C 1
ATOM 695 O O . ILE A 1 91 ? 16.349 -1.495 -12.917 1.00 80.12 91 ILE A O 1
ATOM 699 N N . ALA A 1 92 ? 16.479 -0.203 -11.091 1.00 80.62 92 ALA A N 1
ATOM 700 C CA . ALA A 1 92 ? 15.707 0.899 -11.655 1.00 80.62 92 ALA A CA 1
ATOM 701 C C . ALA A 1 92 ? 16.441 1.586 -12.812 1.00 80.62 92 ALA A C 1
ATOM 703 O O . ALA A 1 92 ? 15.810 1.896 -13.822 1.00 80.62 92 ALA A O 1
ATOM 704 N N . VAL A 1 93 ? 17.756 1.796 -12.679 1.00 77.75 93 VAL A N 1
ATOM 705 C CA . VAL A 1 93 ? 18.610 2.322 -13.757 1.00 77.75 93 VAL A CA 1
ATOM 706 C C . VAL A 1 93 ? 18.608 1.356 -14.937 1.00 77.75 93 VAL A C 1
ATOM 708 O O . VAL A 1 93 ? 18.350 1.753 -16.069 1.00 77.75 93 VAL A O 1
ATOM 711 N N . GLU A 1 94 ? 18.807 0.074 -14.658 1.00 75.12 94 GLU A N 1
ATOM 712 C CA . GLU A 1 94 ? 18.919 -0.964 -15.675 1.00 75.12 94 GLU A CA 1
ATOM 713 C C . GLU A 1 94 ? 17.601 -1.333 -16.381 1.00 75.12 94 GLU A C 1
ATOM 715 O O . GLU A 1 94 ? 17.635 -1.821 -17.508 1.00 75.12 94 GLU A O 1
ATOM 720 N N . THR A 1 95 ? 16.450 -1.124 -15.737 1.00 76.12 95 THR A N 1
ATOM 721 C CA . THR A 1 95 ? 15.105 -1.395 -16.297 1.00 76.12 95 THR A CA 1
ATOM 722 C C . THR A 1 95 ? 14.399 -0.094 -16.721 1.00 76.12 95 THR A C 1
ATOM 724 O O . THR A 1 95 ? 13.230 -0.099 -17.104 1.00 76.12 95 THR A O 1
ATOM 727 N N . ALA A 1 96 ? 15.091 1.051 -16.632 1.00 70.56 96 ALA A N 1
ATOM 728 C CA . ALA A 1 96 ? 14.563 2.396 -16.886 1.00 70.56 96 ALA A CA 1
ATOM 729 C C . ALA A 1 96 ? 13.275 2.747 -16.094 1.00 70.56 96 ALA A C 1
ATOM 731 O O . ALA A 1 96 ? 12.433 3.535 -16.539 1.00 70.56 96 ALA A O 1
ATOM 732 N N . LEU A 1 97 ? 13.111 2.196 -14.886 1.00 71.69 97 LEU A N 1
ATOM 733 C CA . LEU A 1 97 ? 11.941 2.415 -14.029 1.00 71.69 97 LEU A CA 1
ATOM 734 C C . LEU A 1 97 ? 12.119 3.670 -13.158 1.00 71.69 97 LEU A C 1
ATOM 736 O O . LEU A 1 97 ? 12.587 3.619 -12.023 1.00 71.69 97 LEU A O 1
ATOM 740 N N . ARG A 1 98 ? 11.669 4.820 -13.673 1.00 55.91 98 ARG A N 1
ATOM 741 C CA . ARG A 1 98 ? 11.825 6.152 -13.047 1.00 55.91 98 ARG A CA 1
ATOM 742 C C . ARG A 1 98 ? 11.166 6.356 -11.668 1.00 55.91 98 ARG A C 1
ATOM 744 O O . ARG A 1 98 ? 11.436 7.369 -11.034 1.00 55.91 98 ARG A O 1
ATOM 751 N N . LYS A 1 99 ? 10.289 5.459 -11.195 1.00 57.56 99 LYS A N 1
ATOM 752 C CA . LYS A 1 99 ? 9.509 5.650 -9.947 1.00 57.56 99 LYS A CA 1
ATOM 753 C C . LYS A 1 99 ? 10.002 4.875 -8.722 1.00 57.56 99 LYS A C 1
ATOM 755 O O . LYS A 1 99 ? 9.373 4.962 -7.674 1.00 57.56 99 LYS A O 1
ATOM 760 N N . LEU A 1 100 ? 11.108 4.147 -8.825 1.00 55.34 100 LEU A N 1
ATOM 761 C CA . LEU A 1 100 ? 11.623 3.305 -7.739 1.00 55.34 100 LEU A CA 1
ATOM 762 C C . LEU A 1 100 ? 12.519 4.047 -6.701 1.00 55.34 100 LEU A C 1
ATOM 764 O O . LEU A 1 100 ? 13.276 3.402 -5.988 1.00 55.34 100 LEU A O 1
ATOM 768 N N . GLY A 1 101 ? 12.455 5.381 -6.565 1.00 41.12 101 GLY A N 1
ATOM 769 C CA . GLY A 1 101 ? 13.179 6.142 -5.512 1.00 41.12 101 GLY A CA 1
ATOM 770 C C . GLY A 1 101 ? 12.253 6.513 -4.337 1.00 41.12 101 GLY A C 1
ATOM 771 O O . GLY A 1 101 ? 11.114 6.890 -4.588 1.00 41.12 101 GLY A O 1
ATOM 772 N N . ASN A 1 102 ? 12.595 6.417 -3.039 1.00 41.31 102 ASN A N 1
ATOM 773 C CA . ASN A 1 102 ? 13.854 6.766 -2.355 1.00 41.31 102 ASN A CA 1
ATOM 774 C C . ASN A 1 102 ? 14.128 5.942 -1.065 1.00 41.31 102 ASN A C 1
ATOM 776 O O . ASN A 1 102 ? 14.453 6.517 -0.026 1.00 41.31 102 ASN A O 1
ATOM 780 N N . HIS A 1 103 ? 14.037 4.611 -1.087 1.00 42.44 103 HIS A N 1
ATOM 781 C CA . HIS A 1 103 ? 14.563 3.789 0.015 1.00 42.44 103 HIS A CA 1
ATOM 782 C C . HIS A 1 103 ? 15.540 2.752 -0.534 1.00 42.44 103 HIS A C 1
ATOM 784 O O . HIS A 1 103 ? 15.213 2.003 -1.453 1.00 42.44 103 HIS A O 1
ATOM 790 N N . SER A 1 104 ? 16.758 2.738 0.013 1.00 41.16 104 SER A N 1
ATOM 791 C CA . SER A 1 104 ? 17.817 1.763 -0.270 1.00 41.16 104 SER A CA 1
ATOM 792 C C . SER A 1 104 ? 17.456 0.386 0.303 1.00 41.16 104 SER A C 1
ATOM 794 O O . SER A 1 104 ? 18.193 -0.179 1.101 1.00 41.16 104 SER A O 1
ATOM 796 N N . SER A 1 105 ? 16.284 -0.144 -0.033 1.00 44.75 105 SER A N 1
ATOM 797 C CA . SER A 1 105 ? 15.844 -1.455 0.432 1.00 44.75 105 SER A CA 1
ATOM 798 C C . SER A 1 105 ? 16.427 -2.511 -0.497 1.00 44.75 105 SER A C 1
ATOM 800 O O . SER A 1 105 ? 15.848 -2.789 -1.536 1.00 44.75 105 SER A O 1
ATOM 802 N N . SER A 1 106 ? 17.594 -3.073 -0.176 1.00 50.00 106 SER A N 1
ATOM 803 C CA . SER A 1 106 ? 18.145 -4.212 -0.925 1.00 50.00 106 SER A CA 1
ATOM 804 C C . SER A 1 106 ? 17.080 -5.294 -1.103 1.00 50.00 106 SER A C 1
ATOM 806 O O . SER A 1 106 ? 16.555 -5.821 -0.122 1.00 50.00 106 SER A O 1
ATOM 808 N N . ILE A 1 107 ? 16.758 -5.626 -2.353 1.00 55.38 107 ILE A N 1
ATOM 809 C CA . ILE A 1 107 ? 15.906 -6.768 -2.657 1.00 55.38 107 ILE A CA 1
ATOM 810 C C . ILE A 1 107 ? 16.846 -7.970 -2.642 1.00 55.38 107 ILE A C 1
ATOM 812 O O . ILE A 1 107 ? 17.529 -8.270 -3.623 1.00 55.38 107 ILE A O 1
ATOM 816 N N . ALA A 1 108 ? 16.930 -8.631 -1.490 1.00 46.38 108 ALA A N 1
ATOM 817 C CA . ALA A 1 108 ? 17.629 -9.900 -1.365 1.00 46.38 108 ALA A CA 1
ATOM 818 C C . ALA A 1 108 ? 16.791 -10.990 -2.046 1.00 46.38 108 ALA A C 1
ATOM 820 O O . ALA A 1 108 ? 16.038 -11.718 -1.407 1.00 46.38 108 ALA A O 1
ATOM 821 N N . VAL A 1 109 ? 16.889 -11.074 -3.371 1.00 46.03 109 VAL A N 1
ATOM 822 C CA . VAL A 1 109 ? 16.472 -12.271 -4.100 1.00 46.03 109 VAL A CA 1
ATOM 823 C C . VAL A 1 109 ? 17.601 -13.271 -3.897 1.00 46.03 109 VAL A C 1
ATOM 825 O O . VAL A 1 109 ? 18.726 -13.004 -4.317 1.00 46.03 109 VAL A O 1
ATOM 828 N N . GLN A 1 110 ? 17.350 -14.354 -3.158 1.00 42.47 110 GLN A N 1
ATOM 829 C CA . GLN A 1 110 ? 18.358 -15.383 -2.896 1.00 42.47 110 GLN A CA 1
ATOM 830 C C . GLN A 1 110 ? 18.968 -15.862 -4.224 1.00 42.47 110 GLN A C 1
ATOM 832 O O . GLN A 1 110 ? 18.245 -16.421 -5.049 1.00 42.47 110 GLN A O 1
ATOM 837 N N . PRO A 1 111 ? 20.285 -15.698 -4.439 1.00 43.56 111 PRO A N 1
ATOM 838 C CA . PRO A 1 111 ? 20.962 -16.143 -5.646 1.00 43.56 111 PRO A CA 1
ATOM 839 C C . PRO A 1 111 ? 21.336 -17.623 -5.503 1.00 43.56 111 PRO A C 1
ATOM 841 O O . PRO A 1 111 ? 22.485 -18.008 -5.680 1.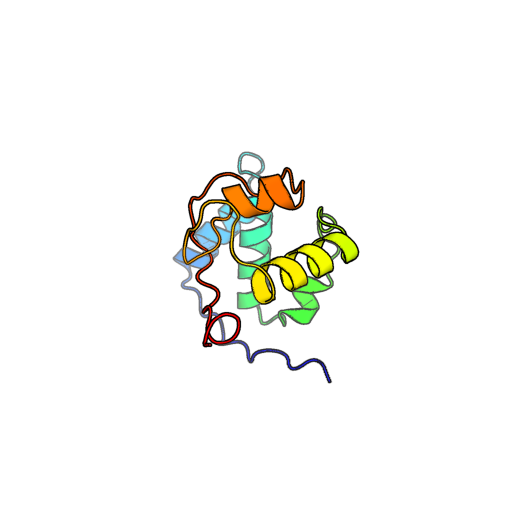00 43.56 111 PRO A O 1
ATOM 844 N N . CYS A 1 112 ? 20.392 -18.482 -5.129 1.00 36.50 112 CYS A N 1
ATOM 845 C CA . CYS A 1 112 ? 20.602 -19.918 -5.269 1.00 36.50 112 CYS A CA 1
ATOM 846 C C . CYS A 1 112 ? 20.081 -20.301 -6.647 1.00 36.50 112 CYS A C 1
ATOM 848 O O . CYS A 1 112 ? 18.896 -20.580 -6.753 1.00 36.50 112 CYS A O 1
ATOM 850 N N . LEU A 1 113 ? 20.936 -20.222 -7.683 1.00 45.31 113 LEU A N 1
ATOM 851 C CA . LEU A 1 113 ? 20.989 -21.178 -8.815 1.00 45.31 113 LEU A CA 1
ATOM 852 C C . LEU A 1 113 ? 21.884 -20.758 -10.005 1.00 45.31 113 LEU A C 1
ATOM 854 O O . LEU A 1 113 ? 22.117 -21.594 -10.866 1.00 45.31 113 LEU A O 1
ATOM 858 N N . ILE A 1 114 ? 22.431 -19.534 -10.085 1.00 48.50 114 ILE A N 1
ATOM 859 C CA . ILE A 1 114 ? 23.096 -19.062 -11.334 1.00 48.50 114 ILE A CA 1
ATOM 860 C C . ILE A 1 114 ? 24.632 -19.026 -11.289 1.00 48.50 114 ILE A C 1
ATOM 862 O O . ILE A 1 114 ? 25.266 -18.460 -12.173 1.00 48.50 114 ILE A O 1
ATOM 866 N N . SER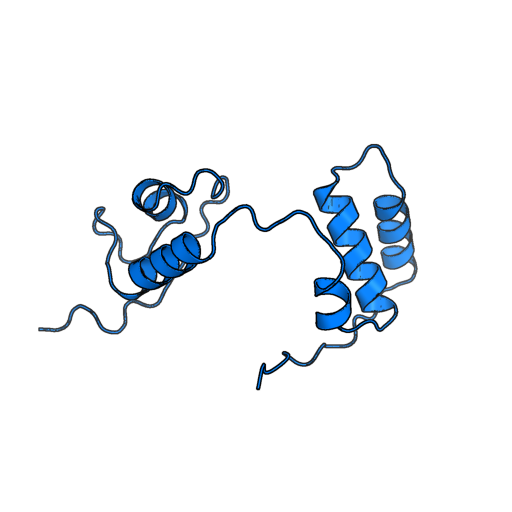 A 1 115 ? 25.281 -19.608 -10.284 1.00 42.38 115 SER A N 1
ATOM 867 C CA . SER A 1 115 ? 26.739 -19.801 -10.332 1.00 42.38 115 SER A CA 1
ATOM 868 C C . SER A 1 115 ? 27.175 -20.906 -9.385 1.00 42.38 115 SER A C 1
ATOM 870 O O . SER A 1 115 ? 27.520 -20.665 -8.231 1.00 42.38 115 SER A O 1
ATOM 872 N N . ARG A 1 116 ? 27.182 -22.130 -9.897 1.00 31.55 116 ARG A N 1
ATOM 873 C CA . ARG A 1 116 ? 28.111 -23.163 -9.450 1.00 31.55 116 ARG A CA 1
ATOM 874 C C . ARG A 1 116 ? 28.713 -23.774 -10.722 1.00 31.55 116 ARG A C 1
ATOM 876 O O . ARG A 1 116 ? 27.916 -24.242 -11.535 1.00 31.55 116 ARG A O 1
ATOM 883 N N . PRO A 1 117 ? 30.034 -23.686 -10.959 1.00 46.28 117 PRO A N 1
ATOM 884 C CA . PRO A 1 117 ? 30.695 -24.658 -11.821 1.00 46.28 117 PRO A CA 1
ATOM 885 C C . PRO A 1 117 ? 30.619 -26.056 -11.190 1.00 46.28 117 PRO A C 1
ATOM 887 O O . PRO A 1 117 ? 30.514 -26.139 -9.939 1.00 46.28 117 PRO A O 1
#

Foldseek 3Di:
DPDADDDDQDDDDPVRLVVLVCLLPDPPDDPVSNLVSVLSNCSNVPDGPVRSVPPDDDPDPDDVVLVVVLVCPQQAHDQPVPDQFDWLVSSCVVSVPPPSDDDRPTPCPPPPDHDDD

pLDDT: mean 75.43, std 17.12, range [31.55, 96.69]

Sequence (117 aa):
MPMERPKAELVLSEDERSQLMSIARSRSISAALVARARIVLAAADGESNSAIAQRPGKPRTIDDERLAQLIHKTLHTKPADGSTHWSVRTIAVETALRKLGNHSSSIAVQPCLISRP

Secondary structure (DSSP, 8-state):
---PPP-------HHHHHHHHHHHH-SSS-HHHHHHHHHHHHHHTT--HHHHHHS--SPPSS-HHHHHHHHHHHHH---TT--SSB-HHHHHHHTT-TT--S----B-----SS---

Radius of gyration: 19.04 Å; chains: 1; bounding box: 46×44×39 Å